Protein AF-A0A955G6K5-F1 (afdb_monomer)

Nearest PDB structures (foldseek):
  4ydz-assembly1_B  TM=5.251E-01  e=1.895E+00  Caenorhabditis elegans
  4m5t-assembly3_C  TM=4.351E-01  e=1.225E+00  Homo sapiens
  3u0k-assembly1_A  TM=4.743E-01  e=3.647E+00  Entacmaea quadricolor
  7tj9-assembly1_B  TM=4.753E-01  e=2.776E+00  Homo sapiens
  4l8h-assembly1_A  TM=3.705E-01  e=3.851E+00  Qubevirus durum

pLDDT: mean 94.59, std 6.4, range [49.25, 98.25]

Structure (mmCIF, N/CA/C/O backbone):
data_AF-A0A955G6K5-F1
#
_entry.id   AF-A0A955G6K5-F1
#
loop_
_atom_site.group_PDB
_atom_site.id
_atom_site.type_symbol
_atom_site.label_atom_id
_atom_site.label_alt_id
_atom_site.label_comp_id
_atom_site.label_asym_id
_atom_site.label_entity_id
_atom_site.label_seq_id
_atom_site.pdbx_PDB_ins_code
_atom_site.Cartn_x
_atom_site.Cartn_y
_atom_site.Cartn_z
_atom_site.occupancy
_atom_site.B_iso_or_equiv
_atom_site.auth_seq_id
_atom_site.auth_comp_id
_atom_site.auth_asym_id
_atom_site.auth_atom_id
_atom_site.pdbx_PDB_model_num
ATOM 1 N N . TYR A 1 1 ? 3.122 -0.799 0.432 1.00 93.19 1 TYR A N 1
ATOM 2 C CA . TYR A 1 1 ? 2.010 -0.651 1.394 1.00 93.19 1 TYR A CA 1
ATOM 3 C C . TYR A 1 1 ? 1.836 -1.964 2.120 1.00 93.19 1 TYR A C 1
ATOM 5 O O . T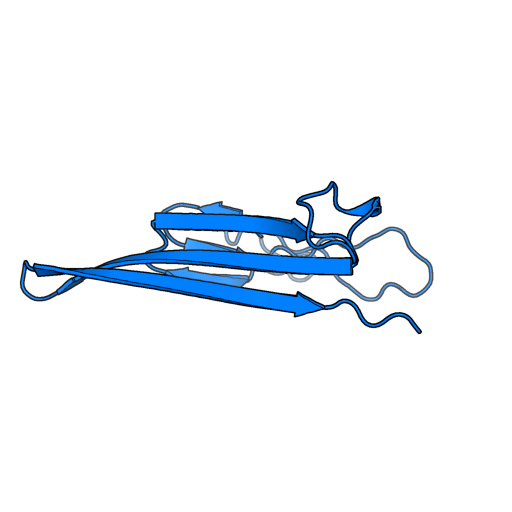YR A 1 1 ? 2.189 -2.985 1.545 1.00 93.19 1 TYR A O 1
ATOM 13 N N . PHE A 1 2 ? 1.342 -1.949 3.351 1.00 94.50 2 PHE A N 1
ATOM 14 C CA . PHE A 1 2 ? 1.063 -3.173 4.100 1.00 94.50 2 PHE A CA 1
ATOM 15 C C . PHE A 1 2 ? -0.085 -2.941 5.082 1.00 94.50 2 PHE A C 1
ATOM 17 O O . PHE A 1 2 ? -0.309 -1.807 5.505 1.00 94.50 2 PHE A O 1
ATOM 24 N N . VAL A 1 3 ? -0.814 -4.006 5.413 1.00 95.38 3 VAL A N 1
ATOM 25 C CA . VAL A 1 3 ? -1.866 -3.973 6.433 1.00 95.38 3 VAL A CA 1
ATOM 26 C C . VAL A 1 3 ? -1.331 -4.631 7.695 1.00 95.38 3 VAL A C 1
ATOM 28 O O . VAL A 1 3 ? -0.826 -5.749 7.646 1.00 95.38 3 VAL A O 1
ATOM 31 N N . GLU A 1 4 ? -1.458 -3.942 8.819 1.00 94.88 4 GLU A N 1
ATOM 32 C CA . GLU A 1 4 ? -1.097 -4.454 10.137 1.00 94.88 4 GLU A CA 1
ATOM 33 C C . GLU A 1 4 ? -2.173 -4.025 11.137 1.00 94.88 4 GLU A C 1
ATOM 35 O O . GLU A 1 4 ? -2.540 -2.853 11.196 1.00 94.88 4 GLU A O 1
ATOM 40 N N . ASN A 1 5 ? -2.717 -4.979 11.899 1.00 94.38 5 ASN A N 1
ATOM 41 C CA . ASN A 1 5 ? -3.725 -4.732 12.941 1.00 94.38 5 ASN A CA 1
ATOM 42 C C . ASN A 1 5 ? -4.938 -3.894 12.481 1.00 94.38 5 ASN A C 1
ATOM 44 O O . ASN A 1 5 ? -5.459 -3.067 13.226 1.00 94.38 5 ASN A O 1
ATOM 48 N N . GLY A 1 6 ? -5.393 -4.098 11.240 1.00 95.12 6 GLY A N 1
ATOM 49 C CA . GLY A 1 6 ? -6.524 -3.360 10.670 1.00 95.12 6 GLY A CA 1
ATOM 50 C C . GLY A 1 6 ? -6.199 -1.923 10.246 1.00 95.12 6 GLY A C 1
ATOM 51 O O . GLY A 1 6 ? -7.115 -1.167 9.923 1.00 95.12 6 GLY A O 1
ATOM 52 N N . SER A 1 7 ? -4.924 -1.538 10.216 1.00 96.62 7 SER A N 1
ATOM 53 C CA . SER A 1 7 ? -4.457 -0.268 9.664 1.00 96.62 7 SER A CA 1
ATOM 54 C C . SER A 1 7 ? -3.649 -0.499 8.386 1.00 96.62 7 SER A C 1
ATOM 56 O O . SER A 1 7 ? -2.818 -1.403 8.314 1.00 96.62 7 SER A O 1
ATOM 58 N N . LEU A 1 8 ? -3.890 0.323 7.363 1.00 96.94 8 LEU A N 1
ATOM 59 C CA . LEU A 1 8 ? -3.082 0.365 6.142 1.00 96.94 8 LEU A CA 1
ATOM 60 C C . LEU A 1 8 ? -1.956 1.378 6.322 1.00 96.94 8 LEU A C 1
ATOM 62 O O . LEU A 1 8 ? -2.210 2.562 6.556 1.00 96.94 8 LEU A O 1
ATOM 66 N N . PHE A 1 9 ? -0.724 0.927 6.122 1.00 97.12 9 PHE A N 1
ATOM 67 C CA . PHE A 1 9 ? 0.478 1.740 6.232 1.00 97.12 9 PHE A CA 1
ATOM 68 C C . PHE A 1 9 ? 1.185 1.912 4.886 1.00 97.12 9 PHE A C 1
ATOM 70 O O . PHE A 1 9 ? 1.270 1.004 4.045 1.00 97.12 9 PHE A O 1
ATOM 77 N N . LYS A 1 10 ? 1.764 3.099 4.698 1.00 96.12 10 LYS A N 1
ATOM 78 C CA . LYS A 1 10 ? 2.759 3.385 3.668 1.00 96.12 10 LYS A CA 1
ATOM 79 C C . LYS A 1 10 ? 4.153 3.293 4.283 1.00 96.12 10 LYS A C 1
ATOM 81 O O . LYS A 1 10 ? 4.513 4.136 5.102 1.00 96.12 10 LYS A O 1
ATOM 86 N N . ARG A 1 11 ? 4.938 2.325 3.799 1.00 96.44 11 ARG A N 1
ATOM 87 C CA . ARG A 1 11 ? 6.394 2.285 3.962 1.00 96.44 11 ARG A CA 1
ATOM 88 C C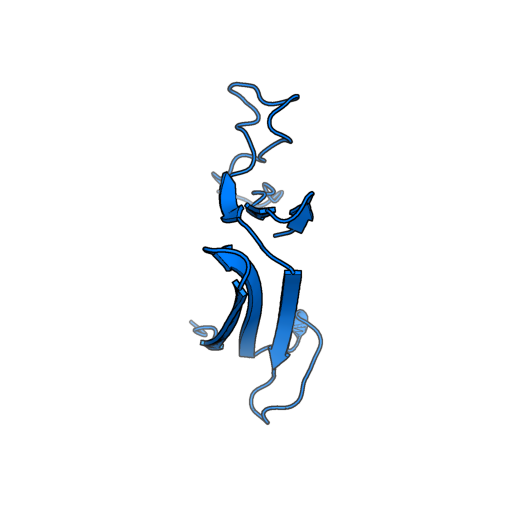 . ARG A 1 11 ? 7.071 2.882 2.740 1.00 96.44 11 ARG A C 1
ATOM 90 O O . ARG A 1 11 ? 6.744 2.498 1.615 1.00 96.44 11 ARG A O 1
ATOM 97 N N . THR A 1 12 ? 8.001 3.795 2.965 1.00 96.06 12 THR A N 1
ATOM 98 C CA . THR A 1 12 ? 8.935 4.274 1.949 1.00 96.06 12 THR A CA 1
ATOM 99 C C . THR A 1 12 ? 10.177 3.397 2.007 1.00 96.06 12 THR A C 1
ATOM 101 O O . THR A 1 12 ? 10.721 3.181 3.084 1.00 96.06 12 THR A O 1
ATOM 104 N N . LEU A 1 13 ? 10.621 2.885 0.861 1.00 93.88 13 LEU A N 1
ATOM 105 C CA . LEU A 1 13 ? 11.896 2.187 0.726 1.00 93.88 13 LEU A CA 1
ATOM 106 C C . LEU A 1 13 ? 12.773 3.026 -0.196 1.0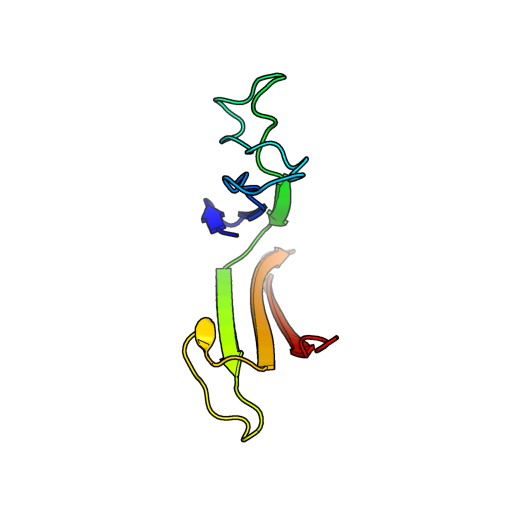0 93.88 13 LEU A C 1
ATOM 108 O O . LEU A 1 13 ? 12.402 3.259 -1.348 1.00 93.88 13 LEU A O 1
ATOM 112 N N . ALA A 1 14 ? 13.897 3.516 0.318 1.00 94.12 14 ALA A N 1
ATOM 113 C CA . ALA A 1 14 ? 14.890 4.176 -0.510 1.00 94.12 14 ALA A CA 1
ATOM 114 C C . ALA A 1 14 ? 15.525 3.138 -1.445 1.00 94.12 14 ALA A C 1
ATOM 116 O O . ALA A 1 14 ? 16.009 2.103 -0.991 1.00 94.12 14 ALA A O 1
ATOM 117 N N . ALA A 1 15 ? 15.501 3.408 -2.748 1.00 92.19 15 ALA A N 1
ATOM 118 C CA . ALA A 1 15 ? 16.224 2.622 -3.735 1.00 92.19 15 ALA A CA 1
ATOM 119 C C . ALA A 1 15 ? 17.679 3.094 -3.844 1.00 92.19 15 ALA A C 1
ATOM 121 O O . ALA A 1 15 ? 17.964 4.285 -3.687 1.00 92.19 15 ALA A O 1
ATOM 122 N N . ASP A 1 16 ? 18.573 2.170 -4.181 1.00 90.56 16 ASP A N 1
ATOM 123 C CA . ASP A 1 16 ? 19.942 2.495 -4.575 1.00 90.56 16 ASP A CA 1
ATOM 124 C C . ASP A 1 16 ? 19.952 2.973 -6.035 1.00 90.56 16 ASP A C 1
ATOM 126 O O . ASP A 1 16 ? 20.140 2.204 -6.976 1.00 90.56 16 ASP A O 1
ATOM 130 N N . ALA A 1 17 ? 19.608 4.246 -6.226 1.00 92.69 17 ALA A N 1
ATOM 131 C CA . ALA A 1 17 ? 19.541 4.895 -7.527 1.00 92.69 17 ALA A CA 1
ATOM 132 C C . ALA A 1 17 ? 20.129 6.307 -7.448 1.00 92.69 17 ALA A C 1
ATOM 134 O O . ALA A 1 17 ? 19.925 7.034 -6.470 1.00 92.69 17 ALA A O 1
ATOM 135 N N . THR A 1 18 ? 20.841 6.718 -8.501 1.00 93.88 18 THR A N 1
ATOM 136 C CA . THR A 1 18 ? 21.413 8.065 -8.601 1.00 93.88 18 THR A CA 1
ATOM 137 C C . THR A 1 18 ? 20.317 9.121 -8.435 1.00 93.88 18 THR A C 1
ATOM 139 O O . THR A 1 18 ? 19.264 9.030 -9.060 1.00 93.88 18 THR A O 1
ATOM 142 N N . ASN A 1 19 ? 20.576 10.136 -7.604 1.00 90.81 19 ASN A N 1
ATOM 143 C CA . ASN A 1 19 ? 19.644 11.221 -7.263 1.00 90.81 19 ASN A CA 1
ATOM 144 C C . ASN A 1 19 ? 18.361 10.798 -6.520 1.00 90.81 19 ASN A C 1
ATOM 146 O O . ASN A 1 19 ? 17.434 11.602 -6.419 1.00 90.81 19 ASN A O 1
ATOM 150 N N . ASN A 1 20 ? 18.283 9.585 -5.963 1.00 89.69 20 ASN A N 1
ATOM 151 C CA . ASN A 1 20 ? 17.172 9.245 -5.081 1.00 89.69 20 ASN A CA 1
ATOM 152 C C . ASN A 1 20 ? 17.296 9.999 -3.743 1.00 89.69 20 ASN A C 1
ATOM 154 O O . ASN A 1 20 ? 18.221 9.765 -2.970 1.00 89.69 20 ASN A O 1
ATOM 158 N N . SER A 1 21 ? 16.339 10.882 -3.457 1.00 92.44 21 SER A N 1
ATOM 159 C CA . SER A 1 21 ? 16.269 11.646 -2.206 1.00 92.44 21 SER A CA 1
ATOM 160 C C . SER A 1 21 ? 15.310 11.045 -1.171 1.00 92.44 21 SER A C 1
ATOM 162 O O . SER A 1 21 ? 15.043 11.676 -0.148 1.00 92.44 21 SER A O 1
ATOM 164 N N . ALA A 1 22 ? 14.708 9.886 -1.447 1.00 93.75 22 ALA A N 1
ATOM 165 C CA . ALA A 1 22 ? 13.787 9.247 -0.518 1.00 93.75 22 ALA A CA 1
ATOM 166 C C . ALA A 1 22 ? 14.542 8.635 0.669 1.00 93.75 22 ALA A C 1
ATOM 168 O O . ALA A 1 22 ? 15.539 7.942 0.486 1.00 93.75 22 ALA A O 1
ATOM 169 N N . THR A 1 23 ? 14.006 8.822 1.873 1.00 94.44 23 THR A N 1
ATOM 170 C CA . THR A 1 23 ? 14.479 8.160 3.095 1.00 94.44 23 THR A CA 1
ATOM 171 C C . THR A 1 23 ? 13.594 6.955 3.398 1.00 94.44 23 THR A C 1
ATOM 173 O O . THR A 1 23 ? 12.364 7.064 3.370 1.00 94.44 23 THR A O 1
ATOM 176 N N . THR A 1 24 ? 14.206 5.805 3.691 1.00 95.38 24 THR A N 1
ATOM 177 C CA . THR A 1 24 ? 13.474 4.610 4.134 1.00 95.38 24 THR A CA 1
ATOM 178 C C . THR A 1 24 ? 12.733 4.901 5.438 1.00 95.38 24 THR A C 1
ATOM 180 O O . THR A 1 24 ? 13.304 5.502 6.342 1.00 95.38 24 THR A O 1
ATOM 183 N N . SER A 1 25 ? 11.471 4.481 5.539 1.00 97.31 25 SER A N 1
ATOM 184 C CA . SER A 1 25 ? 10.696 4.570 6.780 1.00 97.31 25 SER A CA 1
ATOM 185 C C . SER A 1 25 ? 10.719 3.260 7.569 1.00 97.31 25 SER A C 1
ATOM 187 O O . SER A 1 25 ? 10.904 2.178 7.004 1.00 97.31 25 SER A O 1
ATOM 189 N N . CYS A 1 26 ? 10.521 3.369 8.882 1.00 94.81 26 CYS A N 1
ATOM 190 C CA . CYS A 1 26 ? 10.592 2.269 9.840 1.00 94.81 26 CYS A CA 1
ATOM 191 C C . CYS A 1 26 ? 9.259 2.059 10.572 1.00 94.81 26 CYS A C 1
ATOM 193 O O . CYS A 1 26 ? 8.466 2.995 10.690 1.00 94.81 26 CYS A O 1
ATOM 195 N N . PRO A 1 27 ? 9.018 0.863 11.144 1.00 93.38 27 PRO A N 1
ATOM 196 C CA . PRO A 1 27 ? 7.944 0.667 12.113 1.00 93.38 27 PRO A CA 1
ATOM 197 C C . PRO A 1 27 ? 7.949 1.765 13.195 1.00 93.38 27 PRO A C 1
ATOM 199 O 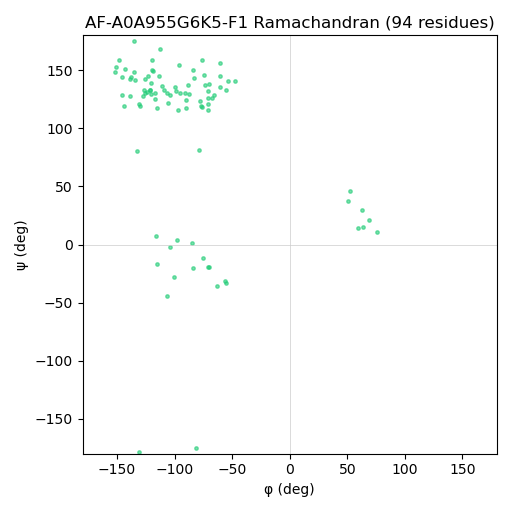O . PRO A 1 27 ? 9.031 2.146 13.648 1.00 93.38 27 PRO A O 1
ATOM 202 N N . PRO A 1 28 ? 6.786 2.274 13.648 1.00 90.88 28 PRO A N 1
ATOM 203 C CA . PRO A 1 28 ? 6.730 3.419 14.564 1.00 90.88 28 PRO A CA 1
ATOM 204 C C . PRO A 1 28 ? 7.514 3.241 15.871 1.00 9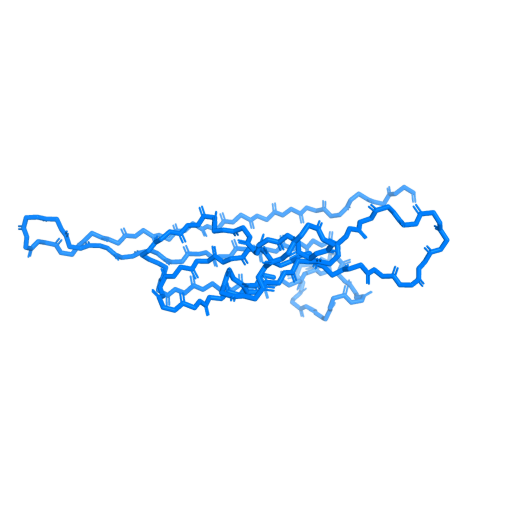0.88 28 PRO A C 1
ATOM 206 O O . PRO A 1 28 ? 8.051 4.206 16.404 1.00 90.88 28 PRO A O 1
ATOM 209 N N . ASN A 1 29 ? 7.614 2.010 16.376 1.00 92.44 29 ASN A N 1
ATOM 210 C CA . ASN A 1 29 ? 8.372 1.675 17.583 1.00 92.44 29 ASN A CA 1
ATOM 211 C C . ASN A 1 29 ? 9.899 1.656 17.381 1.00 92.44 29 ASN A C 1
ATOM 213 O O . ASN A 1 29 ? 10.631 1.582 18.363 1.00 92.44 29 ASN A O 1
ATOM 217 N N . LEU A 1 30 ? 10.370 1.695 16.133 1.00 95.06 30 LEU A N 1
ATOM 218 C CA . LEU A 1 30 ? 11.784 1.712 15.748 1.00 95.06 30 LEU A CA 1
ATOM 219 C C . LEU A 1 30 ? 12.173 3.017 15.034 1.00 95.06 30 LEU A C 1
ATOM 221 O O . LEU A 1 30 ? 13.271 3.113 14.492 1.00 95.06 30 LEU A O 1
ATOM 225 N N . ALA A 1 31 ? 11.269 3.999 14.982 1.00 96.25 31 ALA A N 1
ATOM 226 C CA . ALA A 1 31 ? 11.472 5.221 14.219 1.00 96.25 31 ALA A CA 1
ATOM 227 C C . ALA A 1 31 ? 12.555 6.120 14.837 1.00 96.25 31 ALA A C 1
ATOM 229 O O . ALA A 1 31 ? 12.587 6.346 16.048 1.00 96.25 31 ALA A O 1
ATOM 230 N N . THR A 1 32 ? 13.400 6.685 13.977 1.00 95.56 32 THR A N 1
ATOM 231 C CA . THR A 1 32 ? 14.411 7.695 14.321 1.00 95.56 32 THR A CA 1
ATOM 232 C C . THR A 1 32 ? 14.326 8.873 13.350 1.00 95.56 32 THR A C 1
ATOM 234 O O . THR A 1 32 ? 13.486 8.892 12.447 1.00 95.56 32 THR A O 1
ATOM 237 N N . THR A 1 33 ? 15.194 9.872 13.509 1.00 92.06 33 THR A N 1
ATOM 238 C CA . THR A 1 33 ? 15.296 10.990 12.558 1.00 92.06 33 THR A CA 1
ATOM 239 C C . THR A 1 33 ? 15.739 10.513 11.167 1.00 92.06 33 THR A C 1
ATOM 241 O O . THR A 1 33 ? 15.268 11.023 10.154 1.00 92.06 33 THR A O 1
ATOM 244 N N . GLU A 1 34 ? 16.613 9.508 11.111 1.00 92.69 34 GLU A N 1
ATOM 245 C CA . GLU A 1 34 ? 17.169 8.911 9.891 1.00 92.69 34 GLU A CA 1
ATOM 246 C C . GLU A 1 34 ? 16.251 7.845 9.284 1.00 92.69 34 GLU A C 1
ATOM 248 O O . GLU A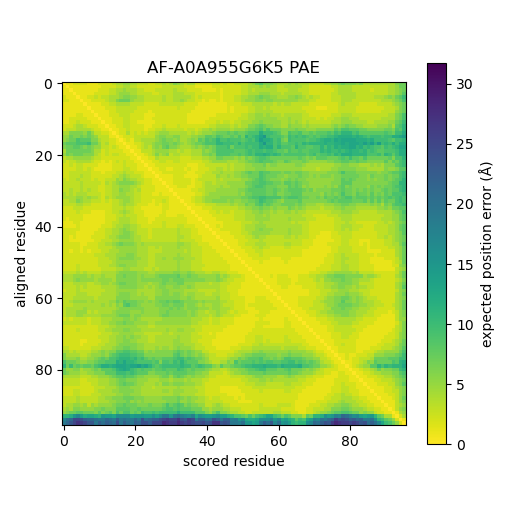 1 34 ? 16.372 7.536 8.101 1.00 92.69 34 GLU A O 1
ATOM 253 N N . CYS A 1 35 ? 15.335 7.289 10.080 1.00 93.81 35 CYS A N 1
ATOM 254 C CA . CYS A 1 35 ? 14.314 6.352 9.631 1.00 93.81 35 CYS A CA 1
ATOM 255 C C . CYS A 1 35 ? 12.944 6.759 10.193 1.00 93.81 35 CYS A C 1
ATOM 257 O O . CYS A 1 35 ? 12.511 6.223 11.220 1.00 93.81 35 CYS A O 1
ATOM 259 N N . PRO A 1 36 ? 12.258 7.736 9.571 1.00 96.44 36 PRO A N 1
ATOM 260 C CA . PRO A 1 36 ? 10.980 8.226 10.071 1.00 96.44 36 PRO A CA 1
ATOM 261 C C . PRO A 1 36 ? 9.936 7.107 10.112 1.00 96.44 36 PRO A C 1
ATOM 263 O O . PRO A 1 36 ? 10.021 6.129 9.372 1.00 96.44 36 PRO A O 1
ATOM 266 N N . ALA A 1 37 ? 8.924 7.255 10.964 1.00 97.31 37 ALA A N 1
ATOM 267 C CA . ALA A 1 37 ? 7.879 6.248 11.105 1.00 97.31 37 ALA A CA 1
ATOM 268 C C . ALA A 1 37 ? 7.103 6.018 9.792 1.00 97.31 37 ALA A C 1
ATOM 270 O O . ALA A 1 37 ? 6.830 6.956 9.035 1.00 97.31 37 ALA A O 1
ATOM 271 N N . ASP A 1 38 ? 6.693 4.771 9.559 1.00 97.50 38 ASP A N 1
ATOM 272 C CA . ASP A 1 38 ? 5.723 4.407 8.531 1.00 97.50 38 ASP A CA 1
ATOM 273 C C . ASP A 1 38 ? 4.441 5.230 8.703 1.00 97.50 38 ASP A C 1
ATOM 275 O O . ASP A 1 38 ? 3.958 5.466 9.814 1.00 97.50 38 ASP A O 1
ATOM 279 N N . LYS A 1 39 ? 3.857 5.665 7.585 1.00 96.31 39 LYS A N 1
ATOM 280 C CA . LYS A 1 39 ? 2.677 6.531 7.615 1.00 96.31 39 LYS A CA 1
ATOM 281 C C . LYS A 1 39 ? 1.402 5.697 7.626 1.00 96.31 39 LYS A C 1
ATOM 283 O O . LYS A 1 39 ? 1.109 5.022 6.640 1.00 96.31 39 LYS A O 1
ATOM 288 N N . GLU A 1 40 ? 0.612 5.801 8.690 1.00 96.44 40 GLU A N 1
ATOM 289 C CA . GLU A 1 40 ? -0.759 5.281 8.705 1.00 96.44 40 GLU A CA 1
ATOM 290 C C . GLU A 1 40 ? -1.625 6.075 7.715 1.00 96.44 40 GLU A C 1
ATOM 292 O O . GLU A 1 40 ? -1.628 7.309 7.717 1.00 96.44 40 GLU A O 1
ATOM 297 N N . LEU A 1 41 ? -2.329 5.367 6.833 1.00 95.56 41 LEU A N 1
ATOM 298 C CA . LEU A 1 41 ? -3.204 5.959 5.820 1.00 95.56 41 LEU A CA 1
ATOM 299 C C . LEU A 1 41 ? -4.680 5.776 6.157 1.00 95.56 41 LEU A C 1
ATOM 301 O O . LEU A 1 41 ? -5.464 6.707 5.994 1.00 95.56 41 LEU A O 1
ATOM 305 N N . LEU A 1 42 ? -5.058 4.571 6.585 1.00 96.00 42 LEU A N 1
ATOM 306 C CA . LEU A 1 42 ? -6.439 4.189 6.868 1.00 96.00 42 LEU A CA 1
ATOM 307 C C . LEU A 1 42 ? -6.484 3.252 8.073 1.00 96.00 42 LEU A C 1
ATOM 309 O O . LEU A 1 42 ? -5.561 2.472 8.285 1.00 96.00 42 LEU A O 1
ATOM 313 N N . LYS A 1 43 ? -7.599 3.297 8.804 1.00 96.56 43 LYS A N 1
ATOM 314 C CA . LYS A 1 43 ? -7.953 2.358 9.877 1.00 96.56 43 LYS A CA 1
ATOM 315 C C . LYS A 1 43 ? -9.160 1.527 9.471 1.00 96.56 43 LYS A C 1
ATOM 317 O O . LYS A 1 43 ? -9.884 1.905 8.551 1.00 96.56 43 LYS A O 1
ATOM 322 N N . ASN A 1 44 ? -9.431 0.475 10.240 1.00 97.12 44 ASN A N 1
ATOM 323 C CA . ASN A 1 44 ? -10.566 -0.429 10.046 1.00 97.12 44 ASN A CA 1
ATOM 324 C C . ASN A 1 44 ? -10.517 -1.175 8.703 1.00 97.12 44 ASN A C 1
ATOM 326 O O . ASN A 1 44 ? -11.554 -1.478 8.119 1.00 97.12 44 ASN A O 1
ATOM 330 N N . VAL A 1 45 ? -9.311 -1.429 8.201 1.00 97.69 45 VAL A N 1
ATOM 331 C CA . VAL A 1 45 ? -9.047 -2.115 6.938 1.00 97.69 45 VAL A CA 1
ATOM 332 C C . VAL A 1 45 ? -9.225 -3.614 7.133 1.00 97.69 45 VAL A C 1
ATOM 334 O O . VAL A 1 45 ? -8.574 -4.218 7.983 1.00 97.69 45 VAL A O 1
ATOM 337 N N . THR A 1 46 ? -10.102 -4.214 6.336 1.00 97.12 46 THR A N 1
ATOM 338 C CA . THR A 1 46 ? -10.345 -5.664 6.316 1.00 97.12 46 THR A CA 1
ATOM 339 C C . THR A 1 46 ? -9.638 -6.354 5.161 1.00 97.12 46 THR A C 1
ATOM 341 O O . THR A 1 46 ? -9.296 -7.527 5.266 1.00 97.12 46 THR A O 1
ATOM 344 N N . SER A 1 47 ? -9.416 -5.639 4.059 1.00 96.81 47 SER A N 1
ATOM 345 C CA . SER A 1 47 ? -8.704 -6.142 2.887 1.00 96.81 47 SER A CA 1
ATOM 346 C C . SER A 1 47 ? -8.014 -5.001 2.150 1.00 96.81 47 SER A C 1
ATOM 348 O O . SER A 1 47 ? -8.490 -3.864 2.145 1.00 96.81 47 SER A O 1
ATOM 350 N N . PHE A 1 48 ? -6.880 -5.313 1.534 1.00 97.50 48 PHE A N 1
ATOM 351 C CA . PHE A 1 48 ? -6.171 -4.429 0.623 1.00 97.50 48 PHE A CA 1
ATOM 352 C C . PHE A 1 48 ? -5.562 -5.287 -0.481 1.00 97.50 48 PHE A C 1
ATOM 354 O O . PHE A 1 48 ? -4.759 -6.171 -0.187 1.00 97.50 48 PHE A O 1
ATOM 361 N N . ASP A 1 49 ? -5.967 -5.035 -1.719 1.00 97.25 49 ASP A N 1
ATOM 362 C CA . ASP A 1 49 ? -5.573 -5.801 -2.896 1.00 97.25 49 ASP A CA 1
ATOM 363 C C . ASP A 1 49 ? -4.990 -4.868 -3.958 1.00 97.25 49 ASP A C 1
ATOM 365 O O . ASP A 1 49 ? -5.436 -3.724 -4.122 1.00 97.25 49 ASP A O 1
ATOM 369 N N . VAL A 1 50 ? -3.962 -5.354 -4.650 1.00 96.69 50 VAL A N 1
ATOM 370 C CA . VAL A 1 50 ? -3.250 -4.609 -5.686 1.00 96.69 50 VAL A CA 1
ATOM 371 C C . VAL A 1 50 ? -3.156 -5.483 -6.917 1.00 96.69 50 VAL A C 1
ATOM 373 O O . VAL A 1 50 ? -2.510 -6.528 -6.887 1.00 96.69 50 VAL A O 1
ATOM 376 N N . LYS A 1 51 ? -3.745 -5.004 -8.009 1.00 97.81 51 LYS A N 1
ATOM 377 C CA . LYS A 1 51 ? -3.717 -5.678 -9.302 1.00 97.81 51 LYS A CA 1
ATOM 378 C C . LYS A 1 51 ? -3.048 -4.815 -10.343 1.00 97.81 51 LYS A C 1
ATOM 380 O O . LYS A 1 51 ? -3.124 -3.586 -10.308 1.00 97.81 51 LYS A O 1
ATOM 385 N N . TYR A 1 52 ? -2.408 -5.476 -11.288 1.00 98.00 52 TYR A N 1
ATOM 386 C CA . TYR A 1 5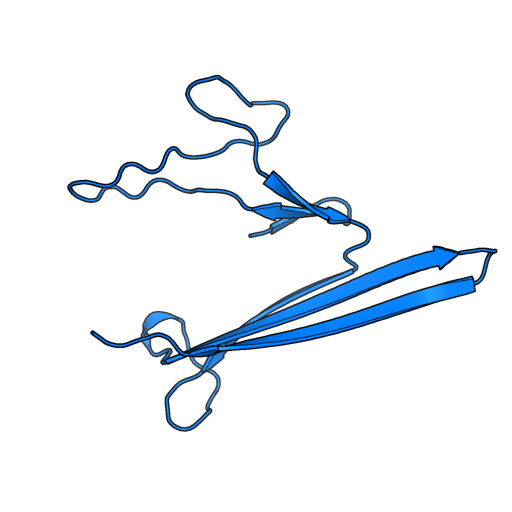2 ? -1.697 -4.843 -12.381 1.00 98.00 52 TYR A CA 1
ATOM 387 C C . TYR A 1 52 ? -2.300 -5.313 -13.686 1.00 98.00 52 TYR A C 1
ATOM 389 O O . TYR A 1 52 ? -2.612 -6.489 -13.828 1.00 98.00 52 TYR A O 1
ATOM 397 N N . PHE A 1 53 ? -2.451 -4.397 -14.633 1.00 97.75 53 PHE A N 1
ATOM 398 C CA . PHE A 1 53 ? -3.079 -4.709 -15.909 1.00 97.75 53 PHE A CA 1
ATOM 399 C C . PHE A 1 53 ? -2.292 -4.131 -17.078 1.00 97.75 53 PHE A C 1
ATOM 401 O O . PHE A 1 53 ? -1.813 -2.994 -16.980 1.00 97.75 53 PHE A O 1
ATOM 408 N N . ASN A 1 54 ? -2.200 -4.882 -18.175 1.00 96.38 54 ASN A N 1
ATOM 409 C CA . ASN A 1 54 ? -1.610 -4.444 -19.446 1.00 96.38 54 ASN A CA 1
ATOM 410 C C . ASN A 1 54 ? -2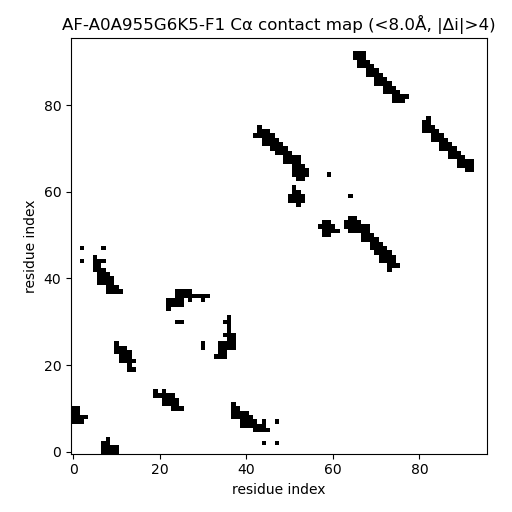.608 -3.614 -20.289 1.00 96.38 54 ASN A C 1
ATOM 412 O O . ASN A 1 54 ? -3.710 -3.284 -19.840 1.00 96.38 54 ASN A O 1
ATOM 416 N N . GLU A 1 55 ? -2.223 -3.245 -21.512 1.00 94.38 55 GLU A N 1
ATOM 417 C CA . GLU A 1 55 ? -3.067 -2.477 -22.436 1.00 94.38 55 GLU A CA 1
ATOM 418 C C . GLU A 1 55 ? -4.256 -3.262 -23.020 1.00 94.38 55 GLU A C 1
ATOM 420 O O . GLU A 1 55 ? -5.226 -2.645 -23.459 1.00 94.38 55 GLU A O 1
ATOM 425 N N . GLN A 1 56 ? -4.222 -4.598 -22.987 1.00 97.00 56 GLN A N 1
ATOM 426 C CA . GLN A 1 56 ? -5.344 -5.471 -23.357 1.00 97.00 56 GLN A CA 1
ATOM 427 C C . GLN A 1 56 ? -6.319 -5.709 -22.193 1.00 97.00 56 GLN A C 1
ATOM 429 O O . GLN A 1 56 ? -7.336 -6.373 -22.380 1.00 97.00 56 GLN A O 1
ATOM 434 N N . ASN A 1 57 ? -6.061 -5.104 -21.027 1.00 96.19 57 ASN A N 1
ATOM 435 C CA . ASN A 1 57 ? -6.839 -5.254 -19.798 1.00 96.19 57 ASN A CA 1
ATOM 436 C C . ASN A 1 57 ? -6.737 -6.643 -19.135 1.00 96.19 57 ASN A C 1
ATOM 438 O O . ASN A 1 57 ? -7.585 -6.990 -18.312 1.00 96.19 57 ASN A O 1
ATOM 442 N N . ASP A 1 58 ? -5.685 -7.403 -19.432 1.00 97.81 58 ASP A N 1
ATOM 443 C CA . ASP A 1 58 ? -5.378 -8.654 -18.740 1.00 97.81 58 ASP A CA 1
ATOM 444 C C . ASP A 1 58 ? -4.610 -8.374 -17.444 1.00 97.81 58 ASP A C 1
ATOM 446 O O . ASP A 1 58 ? -3.784 -7.458 -17.394 1.00 97.81 58 ASP A O 1
ATOM 450 N N . GLU A 1 59 ? -4.877 -9.158 -16.393 1.00 97.94 59 GLU A N 1
ATOM 451 C CA . GLU A 1 59 ? -4.111 -9.104 -15.142 1.00 97.94 59 GLU A CA 1
ATOM 452 C C . GLU A 1 59 ? -2.709 -9.687 -15.381 1.00 97.94 59 GLU A C 1
ATOM 454 O O . GLU A 1 59 ? -2.567 -10.803 -15.881 1.00 97.94 59 GLU A O 1
ATOM 459 N N . VAL A 1 60 ? -1.669 -8.923 -15.045 1.00 97.94 60 VAL A N 1
ATOM 460 C CA . VAL A 1 60 ? -0.265 -9.244 -15.346 1.00 97.94 60 VAL A CA 1
ATOM 461 C C . VAL A 1 60 ? 0.639 -8.996 -14.141 1.00 97.94 60 VAL A C 1
ATOM 463 O O . VAL A 1 60 ? 0.219 -8.471 -13.112 1.00 97.94 60 VAL A O 1
ATOM 466 N N . ILE A 1 61 ? 1.917 -9.352 -14.262 1.00 96.69 61 ILE A N 1
ATOM 467 C CA . ILE A 1 61 ? 2.937 -8.986 -13.275 1.00 96.69 61 ILE A CA 1
ATOM 468 C C . ILE A 1 61 ? 3.347 -7.505 -13.411 1.00 96.69 61 ILE A C 1
ATOM 470 O O . ILE A 1 61 ? 3.201 -6.917 -14.486 1.00 96.69 61 ILE A O 1
ATOM 474 N N . PRO A 1 62 ? 3.924 -6.880 -12.363 1.00 94.56 62 PRO A N 1
ATOM 475 C CA . PRO A 1 62 ? 4.225 -5.445 -12.369 1.00 94.56 62 PRO A CA 1
ATOM 476 C C . PRO A 1 62 ? 5.095 -4.954 -13.536 1.00 94.56 62 PRO A C 1
ATOM 478 O O . PRO A 1 62 ? 4.916 -3.829 -13.992 1.00 94.56 62 PRO A O 1
ATOM 481 N N . THR A 1 63 ? 6.026 -5.772 -14.037 1.00 94.12 63 THR A N 1
ATOM 482 C CA . THR A 1 63 ? 6.942 -5.400 -15.135 1.00 94.12 63 THR A CA 1
ATOM 483 C C . THR A 1 63 ? 6.253 -5.258 -16.492 1.00 94.12 63 THR A C 1
ATOM 485 O O . THR A 1 63 ? 6.788 -4.608 -17.385 1.00 94.12 63 THR A O 1
ATOM 488 N N . GLU A 1 64 ? 5.069 -5.844 -16.651 1.00 95.38 64 GLU A N 1
ATOM 489 C CA . GLU A 1 64 ? 4.278 -5.823 -17.890 1.00 95.38 64 GLU A CA 1
ATOM 490 C C . GLU A 1 64 ? 3.097 -4.845 -17.801 1.00 95.38 64 GLU A C 1
ATOM 492 O O . GLU A 1 64 ? 2.341 -4.650 -18.751 1.00 95.38 64 GLU A O 1
ATOM 497 N N . ALA A 1 65 ? 2.933 -4.204 -16.647 1.00 96.38 65 ALA A N 1
ATOM 498 C CA . ALA A 1 65 ? 1.769 -3.406 -16.334 1.00 96.38 65 ALA A CA 1
ATOM 499 C C . ALA A 1 65 ? 1.751 -2.053 -17.070 1.00 96.38 65 ALA A C 1
ATOM 501 O O . ALA A 1 65 ? 2.768 -1.387 -17.276 1.00 96.38 65 ALA A O 1
ATOM 502 N N . ARG A 1 66 ? 0.541 -1.614 -17.419 1.00 96.00 66 ARG A N 1
ATOM 503 C CA . ARG A 1 66 ? 0.206 -0.269 -17.922 1.00 96.00 66 ARG A CA 1
ATOM 504 C C . ARG A 1 66 ? -0.705 0.495 -16.973 1.00 96.00 66 ARG A C 1
ATOM 506 O O . ARG A 1 66 ? -0.835 1.709 -17.076 1.00 96.00 66 ARG A O 1
ATOM 513 N N . SER A 1 67 ? -1.338 -0.202 -16.040 1.00 97.00 67 SER A N 1
ATOM 514 C CA . SER A 1 67 ? -2.150 0.398 -14.992 1.00 97.00 67 SER A CA 1
ATOM 515 C C . SER A 1 67 ? -2.088 -0.431 -13.719 1.00 97.00 67 SER A C 1
ATOM 517 O O . SER A 1 67 ? -1.767 -1.620 -13.749 1.00 97.00 67 SER A O 1
ATOM 519 N N . ILE A 1 68 ? -2.414 0.218 -12.610 1.00 97.12 68 ILE A N 1
ATOM 520 C CA . ILE A 1 68 ? -2.548 -0.383 -11.289 1.00 97.12 68 ILE A CA 1
ATOM 521 C C . ILE A 1 68 ? -3.962 -0.133 -10.777 1.00 97.12 68 ILE A C 1
ATOM 523 O O . ILE A 1 68 ? -4.467 0.990 -10.839 1.00 97.12 68 ILE A O 1
ATOM 527 N N . GLU A 1 69 ? -4.598 -1.177 -10.269 1.00 98.06 69 GLU A N 1
ATOM 528 C CA . GLU A 1 69 ? -5.867 -1.108 -9.562 1.00 98.06 69 GLU A CA 1
ATOM 529 C C . GLU A 1 69 ? -5.631 -1.395 -8.084 1.00 98.06 69 GLU A C 1
ATOM 531 O O . GLU A 1 69 ? -4.924 -2.333 -7.716 1.00 98.06 69 GLU A O 1
ATOM 536 N N . LEU A 1 70 ? -6.209 -0.554 -7.237 1.00 97.12 70 LEU A N 1
ATOM 537 C CA . LEU A 1 70 ? -6.158 -0.680 -5.792 1.00 97.12 70 LEU A CA 1
ATOM 538 C C . LEU A 1 70 ? -7.577 -0.890 -5.291 1.00 97.12 70 LEU A C 1
ATOM 540 O O . LEU A 1 70 ? -8.445 -0.050 -5.542 1.00 97.12 70 LEU A O 1
ATOM 544 N N . THR A 1 71 ? -7.784 -1.965 -4.539 1.00 98.19 71 THR A N 1
ATOM 545 C CA . THR A 1 71 ? -9.043 -2.223 -3.842 1.00 98.19 71 THR A CA 1
ATOM 546 C C . THR A 1 71 ? -8.800 -2.247 -2.340 1.00 98.19 71 THR A C 1
ATOM 548 O O . THR A 1 71 ? -7.891 -2.919 -1.859 1.00 98.19 71 THR A O 1
ATOM 551 N N . VAL A 1 72 ? -9.609 -1.511 -1.577 1.00 98.06 72 VAL A N 1
ATOM 552 C CA . VAL A 1 72 ? -9.576 -1.512 -0.110 1.00 98.06 72 VAL A CA 1
ATOM 553 C C . VAL A 1 72 ? -10.965 -1.779 0.454 1.00 98.06 72 VAL A C 1
ATOM 555 O O . VAL A 1 72 ? -11.932 -1.100 0.103 1.00 98.06 72 VAL A O 1
ATOM 558 N N . GLY A 1 73 ? -11.056 -2.761 1.345 1.00 98.25 73 GLY A N 1
ATOM 559 C CA . GLY A 1 73 ? -12.240 -3.039 2.148 1.00 98.25 73 GLY A CA 1
ATOM 560 C C . GLY A 1 73 ? -12.087 -2.469 3.554 1.00 98.25 73 GLY A C 1
ATOM 561 O O . GLY A 1 73 ? -11.035 -2.616 4.179 1.00 98.25 73 GLY A O 1
ATOM 562 N N . LEU A 1 74 ? -13.142 -1.830 4.055 1.00 97.88 74 LEU A N 1
ATOM 563 C CA . LEU A 1 74 ? -13.234 -1.269 5.399 1.00 97.88 74 LEU A CA 1
ATOM 564 C C . LEU A 1 74 ? -14.439 -1.858 6.140 1.00 97.88 74 LEU A C 1
ATOM 566 O O . LEU A 1 74 ? -15.499 -2.055 5.542 1.00 97.88 74 LEU A O 1
ATOM 570 N N . ALA A 1 75 ? -14.316 -2.067 7.450 1.00 96.88 75 ALA A N 1
ATOM 571 C CA . ALA A 1 75 ? -15.438 -2.446 8.306 1.00 96.88 75 ALA A CA 1
ATOM 572 C C . ALA A 1 75 ? -15.317 -1.838 9.704 1.00 96.88 75 ALA A C 1
ATOM 574 O O . ALA A 1 75 ? -14.309 -2.014 10.379 1.00 96.88 75 ALA A O 1
ATOM 575 N N . LYS A 1 76 ? -16.371 -1.171 10.175 1.00 96.00 76 LYS A N 1
ATOM 576 C CA . LYS A 1 76 ? -16.467 -0.679 11.555 1.00 96.00 76 LYS A CA 1
ATOM 577 C C . LYS A 1 76 ? -17.846 -0.977 12.127 1.00 96.00 76 LYS A C 1
ATOM 579 O O . LYS A 1 76 ? -18.835 -0.919 11.406 1.00 96.00 76 LYS A O 1
ATOM 584 N N . ASN A 1 77 ? -17.936 -1.201 13.431 1.00 94.44 77 ASN A N 1
ATOM 585 C CA . ASN A 1 77 ? -19.227 -1.243 14.112 1.00 94.44 77 ASN A CA 1
ATOM 586 C C . ASN A 1 77 ? -19.627 0.170 14.541 1.00 94.44 77 ASN A C 1
ATOM 588 O O . ASN A 1 77 ? -18.848 0.875 15.181 1.00 94.44 77 ASN A O 1
ATOM 592 N N . GLN A 1 78 ? -20.845 0.584 14.208 1.00 93.75 78 GLN A N 1
ATOM 593 C CA . GLN A 1 78 ? -21.424 1.846 14.651 1.00 93.75 78 GLN A CA 1
ATOM 594 C C . GLN A 1 78 ? -22.828 1.573 15.192 1.00 93.75 78 GLN A C 1
ATOM 596 O O . GLN A 1 78 ? -23.665 1.025 14.486 1.00 93.75 78 GLN A O 1
ATOM 601 N N . TYR A 1 79 ? -23.067 1.904 16.465 1.00 95.06 79 TYR A N 1
ATOM 602 C CA . TYR A 1 79 ? -24.324 1.593 17.167 1.00 95.06 79 TYR A CA 1
ATOM 603 C C . TYR A 1 79 ? -24.724 0.106 17.071 1.00 95.06 79 TYR A C 1
ATOM 605 O O . TYR A 1 79 ? -25.866 -0.223 16.765 1.00 95.06 79 TYR A O 1
ATOM 613 N N . ASN A 1 80 ? -23.761 -0.796 17.297 1.00 92.44 80 ASN A N 1
ATOM 614 C CA . ASN A 1 80 ? -23.909 -2.254 17.163 1.00 92.44 80 ASN A CA 1
ATOM 615 C C . ASN A 1 80 ? -24.324 -2.748 15.764 1.00 92.44 80 ASN A C 1
ATOM 617 O O . ASN A 1 80 ? -24.686 -3.911 15.614 1.00 92.44 80 ASN A O 1
ATOM 621 N N . GLN A 1 81 ? -24.231 -1.900 14.739 1.00 94.44 81 GLN A N 1
ATOM 622 C CA . GLN A 1 81 ? -24.438 -2.286 13.348 1.00 94.44 81 GLN A CA 1
ATOM 623 C C . GLN A 1 81 ? -23.093 -2.323 12.614 1.00 94.44 81 GLN A C 1
ATOM 625 O O . GLN A 1 81 ? -22.330 -1.351 12.709 1.00 94.44 81 GLN A O 1
ATOM 630 N N . PRO A 1 82 ? -22.772 -3.404 11.884 1.00 94.25 82 PRO A N 1
ATOM 631 C CA . PRO A 1 82 ? -21.588 -3.435 11.042 1.00 94.25 82 PRO A CA 1
ATOM 632 C C . PRO A 1 82 ? -21.797 -2.522 9.831 1.00 94.25 82 PRO A C 1
ATOM 634 O O . PRO A 1 82 ? -22.713 -2.709 9.033 1.00 94.25 82 PRO A O 1
ATOM 637 N N . VAL A 1 83 ? -20.925 -1.532 9.681 1.00 96.81 83 VAL A N 1
ATOM 638 C CA . VAL A 1 83 ? -20.843 -0.661 8.508 1.00 96.81 83 VAL A CA 1
ATOM 639 C C . VAL A 1 83 ? -19.621 -1.078 7.712 1.00 96.81 83 VAL A C 1
ATOM 641 O O . VAL A 1 83 ? -18.502 -1.056 8.230 1.00 96.81 83 VAL A O 1
ATOM 644 N N . THR A 1 84 ? -19.831 -1.444 6.452 1.00 97.50 84 THR A N 1
ATOM 645 C CA . THR A 1 84 ? -18.766 -1.866 5.541 1.00 97.50 84 THR A CA 1
ATOM 646 C C . THR A 1 84 ? -18.708 -0.948 4.328 1.00 97.50 84 THR A C 1
ATOM 648 O O . THR A 1 84 ? -19.713 -0.357 3.932 1.00 97.50 84 THR A O 1
ATOM 651 N N . ALA A 1 85 ? -17.518 -0.795 3.759 1.00 97.12 85 ALA A N 1
ATOM 652 C CA . ALA A 1 85 ? -17.311 -0.066 2.516 1.00 97.12 85 ALA A CA 1
ATOM 653 C C . ALA A 1 85 ? -16.192 -0.730 1.718 1.00 97.12 85 ALA A C 1
ATOM 655 O O . ALA A 1 85 ? -15.219 -1.205 2.298 1.00 97.12 85 ALA A O 1
ATOM 656 N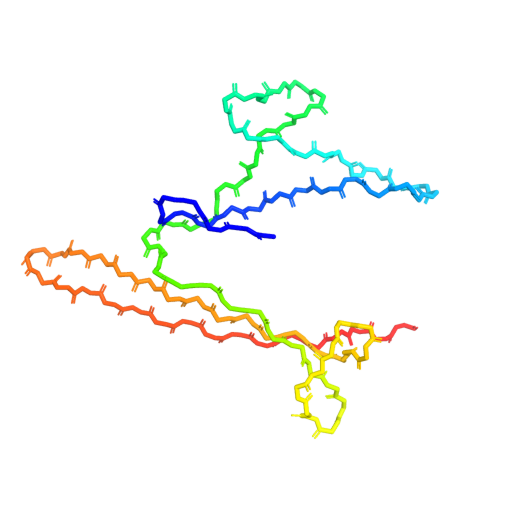 N . THR A 1 86 ? -16.324 -0.747 0.395 1.00 98.25 86 THR A N 1
ATOM 657 C CA . THR A 1 86 ? -15.256 -1.170 -0.517 1.00 98.25 86 THR A CA 1
ATOM 658 C C . THR A 1 86 ? -15.016 -0.057 -1.518 1.00 98.25 86 THR A C 1
ATOM 660 O O . THR A 1 86 ? -15.965 0.461 -2.106 1.00 98.25 86 THR A O 1
ATOM 663 N N . TYR A 1 87 ? -13.754 0.312 -1.693 1.00 97.44 87 TYR A N 1
ATOM 664 C CA . TYR A 1 87 ? -13.333 1.304 -2.670 1.00 97.44 87 TYR A CA 1
ATOM 665 C C . TYR A 1 87 ? -12.358 0.657 -3.636 1.00 97.44 87 TYR A C 1
ATOM 667 O O . TYR A 1 87 ? -11.367 0.071 -3.204 1.00 97.44 87 TYR A O 1
ATOM 675 N N . THR A 1 88 ? -12.623 0.822 -4.925 1.00 98.19 88 THR A N 1
ATOM 676 C CA . THR A 1 88 ? -11.729 0.407 -6.002 1.00 98.19 88 THR A CA 1
ATOM 677 C C . THR A 1 88 ? -11.384 1.629 -6.834 1.00 98.19 88 THR A C 1
ATOM 679 O O . THR A 1 88 ? -12.258 2.420 -7.188 1.00 98.19 88 THR A O 1
ATOM 682 N N . THR A 1 89 ? -10.102 1.805 -7.124 1.00 97.25 89 THR A N 1
ATOM 683 C CA . THR A 1 89 ? -9.620 2.850 -8.024 1.00 97.25 89 THR A CA 1
ATOM 684 C C . THR A 1 89 ? -8.551 2.287 -8.935 1.00 97.25 89 THR A C 1
ATOM 686 O O . THR A 1 89 ? -7.742 1.464 -8.509 1.00 97.25 89 THR A O 1
ATOM 689 N N . ARG A 1 90 ? -8.521 2.754 -10.182 1.00 97.00 90 ARG A N 1
ATOM 690 C CA . ARG A 1 90 ? -7.533 2.339 -11.170 1.00 97.00 90 ARG A CA 1
ATOM 691 C C . ARG A 1 90 ? -6.835 3.543 -11.770 1.00 97.00 90 ARG A C 1
ATOM 693 O O . ARG A 1 90 ? -7.469 4.520 -12.159 1.00 97.00 90 ARG A O 1
ATOM 700 N N . MET A 1 91 ? -5.513 3.457 -11.832 1.00 95.81 91 MET A N 1
ATOM 701 C CA . MET A 1 91 ? -4.631 4.507 -12.322 1.00 95.81 91 MET A CA 1
ATOM 702 C C . MET A 1 91 ? -3.779 3.948 -13.457 1.00 95.81 91 MET A C 1
ATOM 704 O O . MET A 1 91 ? -3.182 2.883 -13.322 1.00 95.81 91 MET A O 1
ATOM 708 N N . VAL A 1 92 ? -3.719 4.666 -14.576 1.00 94.75 92 VAL A N 1
ATOM 709 C CA . VAL A 1 92 ? -2.868 4.322 -15.724 1.00 94.75 92 VAL A CA 1
ATOM 710 C C . VAL A 1 92 ? -1.497 4.962 -15.525 1.00 94.75 92 VAL A C 1
ATOM 712 O O . VAL A 1 92 ? -1.407 6.118 -15.103 1.00 94.75 92 VAL A O 1
ATOM 715 N N . PHE A 1 93 ? -0.430 4.223 -15.812 1.00 90.62 93 PHE A N 1
ATOM 716 C CA . PHE A 1 93 ? 0.918 4.774 -15.818 1.00 90.62 93 PHE A CA 1
ATOM 717 C C . PHE A 1 93 ? 1.075 5.696 -17.025 1.00 90.62 93 PHE A C 1
ATOM 719 O O . PHE A 1 93 ? 0.705 5.344 -18.144 1.00 90.62 93 PHE A O 1
ATOM 726 N N . ARG A 1 94 ? 1.610 6.898 -16.804 1.00 80.19 94 ARG A N 1
ATOM 727 C CA . ARG A 1 94 ? 2.010 7.758 -17.916 1.00 80.19 94 ARG A CA 1
ATOM 728 C C . ARG A 1 94 ? 3.329 7.219 -18.456 1.00 80.19 94 ARG A C 1
ATOM 730 O O . ARG A 1 94 ? 4.297 7.150 -17.705 1.00 80.19 94 ARG A O 1
ATOM 737 N N . ASN A 1 95 ? 3.334 6.815 -19.722 1.00 60.19 95 ASN A N 1
ATOM 738 C CA . ASN A 1 95 ? 4.576 6.704 -20.476 1.00 60.19 95 ASN A CA 1
ATOM 739 C C . ASN A 1 95 ? 4.983 8.128 -20.863 1.00 60.19 95 ASN A C 1
ATOM 741 O O . ASN A 1 95 ? 4.214 8.791 -21.561 1.00 60.19 95 ASN A O 1
ATOM 745 N N . ASP A 1 96 ? 6.147 8.567 -20.391 1.00 49.25 96 ASP A N 1
ATOM 746 C CA . ASP A 1 96 ? 6.919 9.631 -21.040 1.00 49.25 96 ASP A CA 1
ATOM 747 C C . ASP A 1 96 ? 7.883 8.994 -22.052 1.00 49.25 96 ASP A C 1
ATOM 749 O O . ASP A 1 96 ? 8.432 7.908 -21.736 1.00 49.25 96 ASP A O 1
#

Mean predicted aligned error: 4.36 Å

Radius of gyration: 16.79 Å; Cα contacts (8 Å, |Δi|>4): 185; chains: 1; bounding box: 46×21×41 Å

Solvent-accessible surface area (backbone atoms only — not comparable to full-atom values): 5689 Å² total; per-residue (Å²): 109,52,77,57,98,35,27,34,32,45,60,45,76,50,65,100,49,92,88,60,82,62,63,36,37,26,61,69,95,70,41,44,93,82,25,39,50,42,42,78,76,48,68,43,38,77,45,77,49,79,48,24,21,31,92,87,68,46,82,46,57,76,92,64,38,42,28,43,36,43,37,39,31,35,49,47,75,56,95,91,38,83,47,72,50,75,49,74,50,75,47,69,63,81,84,127

Foldseek 3Di:
DDDDPQWDWDFDDQDPDPPGPDQTADDCVPADPRHHHIDTDDGQWPDKDKFFAAPVRDTDDPVRGQKMKIKTKGWDQDPNDIDIDIDIDMDGDDDD

Sequence (96 aa):
YFVENGSLFKRTLAADATNNSATTSCPPNLATTECPADKELLKNVTSFDVKYFNEQNDEVIPTEARSIELTVGLAKNQYNQPVTATYTTRMVFRND

Secondary structure (DSSP, 8-state):
-EEETTEEEE-----S-TT--PPPPB-GGG--SSSPBPEEEEESEEEEEEEEE-TT--B--GGG-SEEEEEEEEEEEETTEEEEEEEEEEEEPPP-